Protein AF-A0A0K0D7B1-F1 (afdb_monomer)

Structure (mmCIF, N/CA/C/O backbone):
data_AF-A0A0K0D7B1-F1
#
_entry.id   AF-A0A0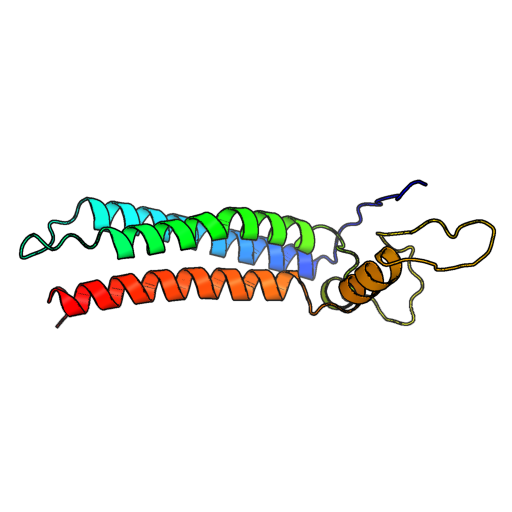K0D7B1-F1
#
loop_
_atom_site.group_PDB
_atom_site.id
_atom_site.type_symbol
_atom_site.label_atom_id
_atom_site.label_alt_id
_atom_site.label_comp_id
_atom_site.label_asym_id
_atom_site.label_entity_id
_atom_site.label_seq_id
_atom_site.pdbx_PDB_ins_code
_atom_site.Cartn_x
_atom_site.Cartn_y
_atom_site.Cartn_z
_atom_site.occupancy
_atom_site.B_iso_or_equiv
_atom_site.auth_seq_id
_atom_site.auth_comp_id
_atom_site.auth_asym_id
_atom_site.auth_atom_id
_atom_site.pdbx_PDB_model_num
ATOM 1 N N . MET A 1 1 ? 11.384 -21.601 -25.273 1.00 43.12 1 MET A N 1
ATOM 2 C CA . MET A 1 1 ? 10.754 -20.271 -25.132 1.00 43.12 1 MET A CA 1
ATOM 3 C C . MET A 1 1 ? 11.276 -19.680 -23.836 1.00 43.12 1 MET A C 1
ATOM 5 O O . MET A 1 1 ? 10.847 -20.123 -22.784 1.00 43.12 1 MET A O 1
ATOM 9 N N . GLY A 1 2 ? 12.289 -18.817 -23.895 1.00 43.50 2 GLY A N 1
ATOM 10 C CA . GLY A 1 2 ? 12.873 -18.213 -22.697 1.00 43.50 2 GLY A CA 1
ATOM 11 C C . GLY A 1 2 ? 12.425 -16.763 -22.591 1.00 43.50 2 GLY A C 1
ATOM 12 O O . GLY A 1 2 ? 12.636 -16.003 -23.532 1.00 43.50 2 GLY A O 1
ATOM 13 N N . CYS A 1 3 ? 11.798 -16.385 -21.479 1.00 51.00 3 CYS A N 1
ATOM 14 C CA . CYS A 1 3 ? 11.689 -14.983 -21.094 1.00 51.00 3 CYS A CA 1
ATOM 15 C C . CYS A 1 3 ? 12.997 -14.618 -20.386 1.00 51.00 3 CYS A C 1
ATOM 17 O O . CYS A 1 3 ? 13.295 -15.182 -19.336 1.00 51.00 3 CYS A O 1
ATOM 19 N N . ALA A 1 4 ? 13.789 -13.715 -20.960 1.00 53.91 4 ALA A N 1
ATOM 20 C CA . ALA A 1 4 ? 14.953 -13.167 -20.274 1.00 53.91 4 ALA A CA 1
ATOM 21 C C . ALA A 1 4 ? 14.488 -11.962 -19.449 1.00 53.91 4 ALA A C 1
ATOM 23 O O . ALA A 1 4 ? 14.134 -10.928 -20.011 1.00 53.91 4 ALA A O 1
ATOM 24 N N . PHE A 1 5 ? 14.439 -12.109 -18.123 1.00 57.19 5 PHE A N 1
ATOM 25 C CA . PHE A 1 5 ? 14.195 -10.988 -17.218 1.00 57.19 5 PHE A CA 1
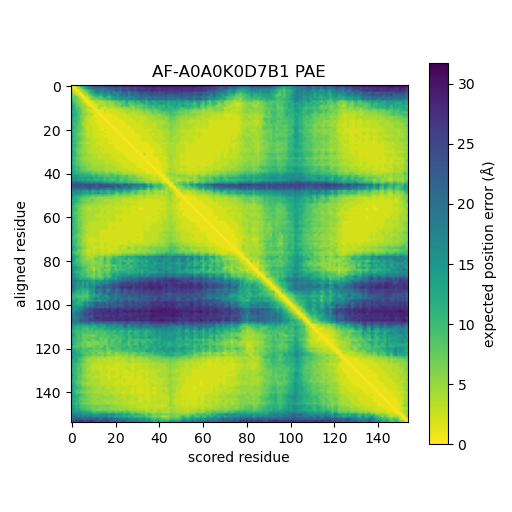ATOM 26 C C . PHE A 1 5 ? 15.537 -10.350 -16.871 1.00 57.19 5 PHE A C 1
ATOM 28 O O . PHE A 1 5 ? 16.332 -10.925 -16.126 1.00 57.19 5 PHE A O 1
ATOM 35 N N . ARG A 1 6 ? 15.815 -9.173 -17.435 1.00 63.38 6 ARG A N 1
ATOM 36 C CA . ARG A 1 6 ? 17.030 -8.422 -17.111 1.00 63.38 6 ARG A CA 1
ATOM 37 C C . ARG A 1 6 ? 16.681 -7.335 -16.107 1.00 63.38 6 ARG A C 1
ATOM 39 O O . ARG A 1 6 ? 16.245 -6.257 -16.496 1.00 63.38 6 ARG A O 1
ATOM 46 N N . ALA A 1 7 ? 16.874 -7.627 -14.822 1.00 64.56 7 ALA A N 1
ATOM 47 C CA . ALA A 1 7 ? 16.660 -6.648 -13.764 1.00 64.56 7 ALA A CA 1
ATOM 48 C C . ALA A 1 7 ? 17.568 -5.429 -14.000 1.00 64.56 7 ALA A C 1
ATOM 50 O O . ALA A 1 7 ? 18.795 -5.543 -13.999 1.00 64.56 7 ALA A O 1
ATOM 51 N N . ARG A 1 8 ? 16.959 -4.265 -14.238 1.00 77.00 8 ARG A N 1
ATOM 52 C CA . ARG A 1 8 ? 17.641 -2.968 -14.290 1.00 77.00 8 ARG A CA 1
ATOM 53 C C . ARG A 1 8 ? 17.109 -2.091 -13.167 1.00 77.00 8 ARG A C 1
ATOM 55 O O . ARG A 1 8 ? 15.922 -2.152 -12.856 1.00 77.00 8 ARG A O 1
ATOM 62 N N . LEU A 1 9 ? 17.984 -1.292 -12.566 1.00 79.81 9 LEU A N 1
ATOM 63 C CA . LEU A 1 9 ? 17.582 -0.312 -11.562 1.00 79.81 9 LEU A CA 1
ATOM 64 C C . LEU A 1 9 ? 16.840 0.852 -12.226 1.00 79.81 9 LEU A C 1
ATOM 66 O O . LEU A 1 9 ? 17.134 1.217 -13.368 1.00 79.81 9 LEU A O 1
ATOM 70 N N . ASN A 1 10 ? 15.870 1.410 -11.506 1.00 82.62 10 ASN A N 1
ATOM 71 C CA . ASN A 1 10 ? 15.140 2.597 -11.935 1.00 82.62 10 ASN A CA 1
ATOM 72 C C . ASN A 1 10 ? 16.002 3.869 -11.776 1.00 82.62 10 ASN A C 1
ATOM 74 O O . ASN A 1 10 ? 17.111 3.836 -11.239 1.00 82.62 10 ASN A O 1
ATOM 78 N N . GLN A 1 11 ? 15.507 5.014 -12.246 1.00 84.50 11 GLN A N 1
ATOM 79 C CA . GLN A 1 11 ? 16.194 6.292 -12.071 1.00 84.50 11 GLN A CA 1
ATOM 80 C C . GLN A 1 11 ? 16.306 6.690 -10.594 1.00 84.50 11 GLN A C 1
ATOM 82 O O . GLN A 1 11 ? 15.416 6.415 -9.789 1.00 84.50 11 GLN A O 1
ATOM 87 N N . ILE A 1 12 ? 17.377 7.414 -10.253 1.00 86.94 12 ILE A N 1
ATOM 88 C CA . ILE A 1 12 ? 17.706 7.794 -8.871 1.00 86.94 12 ILE A CA 1
ATOM 89 C C . ILE A 1 12 ? 16.565 8.540 -8.159 1.00 86.94 12 ILE A C 1
ATOM 91 O O . ILE A 1 12 ? 16.292 8.265 -6.994 1.00 86.94 12 ILE A O 1
ATOM 95 N N . CYS A 1 13 ? 15.838 9.417 -8.861 1.00 86.12 13 CYS A N 1
ATOM 96 C CA . CYS A 1 13 ? 14.685 10.133 -8.305 1.00 86.12 13 CYS A CA 1
ATOM 97 C C . CYS A 1 13 ? 13.529 9.188 -7.942 1.00 86.12 13 CYS A C 1
ATOM 99 O O . CYS A 1 13 ? 12.902 9.357 -6.899 1.00 86.12 13 CYS A O 1
ATOM 101 N N . SER A 1 14 ? 13.269 8.179 -8.778 1.00 84.94 14 SER A N 1
ATOM 102 C CA . SER A 1 14 ? 12.236 7.169 -8.525 1.00 84.94 14 SER A CA 1
ATOM 103 C C . SER A 1 14 ? 12.613 6.265 -7.349 1.00 84.94 14 SER A C 1
ATOM 105 O O . SER 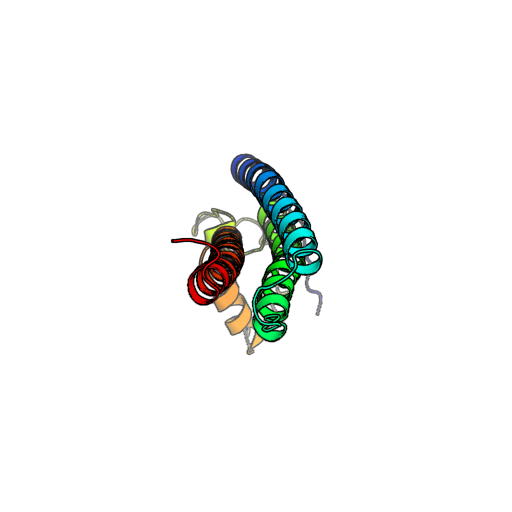A 1 14 ? 11.781 5.980 -6.487 1.00 84.94 14 SER A O 1
ATOM 107 N N . ILE A 1 15 ? 13.893 5.889 -7.246 1.00 88.69 15 ILE A N 1
ATOM 108 C CA . ILE A 1 15 ? 14.415 5.128 -6.104 1.00 88.69 15 ILE A CA 1
ATOM 109 C C . ILE A 1 15 ? 14.229 5.925 -4.809 1.00 88.69 15 ILE A C 1
ATOM 111 O O . ILE A 1 15 ? 13.666 5.403 -3.849 1.00 88.69 15 ILE A O 1
ATOM 115 N N . TRP A 1 16 ? 14.628 7.200 -4.785 1.00 92.25 16 TRP A N 1
ATOM 116 C CA . TRP A 1 16 ? 14.450 8.057 -3.610 1.00 92.25 16 TRP A CA 1
ATOM 117 C C . TRP A 1 16 ? 12.986 8.246 -3.228 1.00 92.25 16 TRP A C 1
ATOM 119 O O . TRP A 1 16 ? 12.650 8.133 -2.051 1.00 92.25 16 TRP A O 1
ATOM 129 N N . TYR A 1 17 ? 12.108 8.475 -4.205 1.00 90.00 17 TYR A N 1
ATOM 130 C CA . TYR A 1 17 ? 10.666 8.518 -3.971 1.00 90.00 17 TYR A CA 1
ATOM 131 C C . TYR A 1 17 ? 10.174 7.225 -3.313 1.00 90.00 17 TYR A C 1
ATOM 133 O O . TYR A 1 17 ? 9.491 7.266 -2.293 1.00 90.00 17 TYR A O 1
ATOM 141 N N . THR A 1 18 ? 10.583 6.077 -3.849 1.00 91.56 18 THR A N 1
ATOM 142 C CA . THR A 1 18 ? 10.183 4.764 -3.339 1.00 91.56 18 THR A CA 1
ATOM 143 C C . THR A 1 18 ? 10.663 4.553 -1.904 1.00 91.56 18 THR A C 1
ATOM 145 O O . THR A 1 18 ? 9.879 4.132 -1.059 1.00 91.56 18 THR A O 1
ATOM 148 N N . VAL A 1 19 ? 11.919 4.895 -1.600 1.00 93.50 19 VAL A N 1
ATOM 149 C CA . VAL A 1 19 ? 12.484 4.805 -0.244 1.00 93.50 19 VAL A CA 1
ATOM 150 C C . VAL A 1 19 ? 11.718 5.692 0.732 1.00 93.50 19 VAL A C 1
ATOM 152 O O . VAL A 1 19 ? 11.268 5.210 1.768 1.00 93.50 19 VAL A O 1
ATOM 155 N N . LEU A 1 20 ? 11.536 6.973 0.402 1.00 94.50 20 LEU A N 1
ATOM 156 C CA . LEU A 1 20 ? 10.862 7.926 1.285 1.00 94.50 20 LEU A CA 1
ATOM 157 C C . LEU A 1 20 ? 9.417 7.508 1.561 1.00 94.50 20 LEU A C 1
ATOM 159 O O . LEU A 1 20 ? 8.995 7.479 2.718 1.00 94.50 20 LEU A O 1
ATOM 163 N N . ILE A 1 21 ? 8.678 7.134 0.515 1.00 93.62 21 ILE A N 1
ATOM 164 C CA . ILE A 1 21 ? 7.295 6.685 0.659 1.00 93.62 21 ILE A CA 1
ATOM 165 C C . ILE A 1 21 ? 7.223 5.376 1.443 1.00 93.62 21 ILE A C 1
ATOM 167 O O . ILE A 1 21 ? 6.392 5.284 2.333 1.00 93.62 21 ILE A O 1
ATOM 171 N N . LEU A 1 22 ? 8.104 4.395 1.219 1.00 94.62 22 LEU A N 1
ATOM 172 C CA . LEU A 1 22 ? 8.122 3.161 2.018 1.00 94.62 22 LEU A CA 1
ATOM 173 C C . LEU A 1 22 ? 8.425 3.408 3.495 1.00 94.62 22 LEU A C 1
ATOM 175 O O . LEU A 1 22 ? 7.814 2.776 4.359 1.00 94.62 22 LEU A O 1
ATOM 179 N N . CYS A 1 23 ? 9.336 4.329 3.807 1.00 95.50 23 CYS A N 1
ATOM 180 C CA . CYS A 1 23 ? 9.618 4.710 5.189 1.00 95.50 23 CYS A CA 1
ATOM 181 C C . CYS A 1 23 ? 8.372 5.311 5.854 1.00 95.50 23 CYS A C 1
ATOM 183 O O . CYS A 1 23 ? 7.983 4.889 6.940 1.00 95.50 23 CYS A O 1
ATOM 185 N N . ILE A 1 24 ? 7.692 6.239 5.177 1.00 94.94 24 ILE A N 1
ATOM 186 C CA . ILE A 1 24 ? 6.454 6.842 5.689 1.00 94.94 24 ILE A CA 1
ATOM 187 C C . ILE A 1 24 ? 5.344 5.787 5.802 1.00 94.94 24 ILE A C 1
ATOM 189 O O . ILE A 1 24 ? 4.670 5.692 6.825 1.00 94.94 24 ILE A O 1
ATOM 193 N N . GLN A 1 25 ? 5.179 4.950 4.781 1.00 93.50 25 GLN A N 1
ATOM 194 C CA . GLN A 1 25 ? 4.135 3.935 4.703 1.00 93.50 25 GLN A CA 1
ATOM 195 C C . GLN A 1 25 ? 4.296 2.859 5.780 1.00 93.50 25 GLN A C 1
ATOM 197 O O . GLN A 1 25 ? 3.313 2.453 6.402 1.00 93.50 25 GLN A O 1
ATOM 202 N N . SER A 1 26 ? 5.532 2.423 6.034 1.00 93.81 26 SER A N 1
ATOM 203 C CA . SER A 1 26 ? 5.846 1.465 7.098 1.00 93.81 26 SER A CA 1
ATOM 204 C C . SER A 1 26 ? 5.605 2.061 8.485 1.00 93.81 26 SER A C 1
ATOM 206 O O . SER A 1 26 ? 5.038 1.389 9.347 1.00 93.81 26 SER A O 1
ATOM 208 N N . TYR A 1 27 ? 5.917 3.344 8.684 1.00 95.38 27 TYR A N 1
ATOM 209 C CA . TYR A 1 27 ? 5.581 4.055 9.914 1.00 95.38 27 TYR A CA 1
ATOM 210 C C . TYR A 1 27 ? 4.061 4.178 10.127 1.00 95.38 27 TYR A C 1
ATOM 212 O O . TYR A 1 27 ? 3.560 3.913 11.220 1.00 95.38 27 TYR A O 1
ATOM 220 N N . LEU A 1 28 ? 3.293 4.504 9.081 1.00 94.69 28 LEU A N 1
ATOM 221 C CA . LEU A 1 28 ? 1.827 4.549 9.150 1.00 94.69 28 LEU A CA 1
ATOM 222 C C . LEU A 1 28 ? 1.205 3.173 9.424 1.00 94.69 28 LEU A C 1
ATOM 224 O O . LEU A 1 28 ? 0.215 3.081 10.153 1.00 94.69 28 LEU A O 1
ATOM 228 N N . LEU A 1 29 ? 1.782 2.104 8.865 1.00 94.75 29 LEU A N 1
ATOM 229 C CA . LEU A 1 29 ? 1.409 0.724 9.181 1.00 94.75 29 LEU A CA 1
ATOM 230 C C . LEU A 1 29 ? 1.647 0.419 10.663 1.00 94.75 29 LEU A C 1
ATOM 232 O O . LEU A 1 29 ? 0.729 -0.052 11.329 1.00 94.75 29 LEU A O 1
ATOM 236 N N . TYR A 1 30 ? 2.834 0.743 11.185 1.00 95.56 30 TYR A N 1
ATOM 237 C CA . TYR A 1 30 ? 3.173 0.570 12.599 1.00 95.56 30 TYR A CA 1
ATOM 238 C C . TYR A 1 30 ? 2.170 1.283 13.517 1.00 95.56 30 TYR A C 1
ATOM 240 O O . TYR A 1 30 ? 1.565 0.651 14.383 1.00 95.56 30 TYR A O 1
ATOM 248 N N . LEU A 1 31 ? 1.906 2.570 13.267 1.00 95.50 31 LEU A N 1
ATOM 249 C CA . LEU A 1 31 ? 0.898 3.330 14.011 1.00 95.50 31 LEU A CA 1
ATOM 250 C C . LEU A 1 31 ? -0.501 2.707 13.906 1.00 95.50 31 LEU A C 1
ATOM 252 O O . LEU A 1 31 ? -1.277 2.747 14.859 1.00 95.50 31 LEU A O 1
ATOM 256 N N . GLY A 1 32 ? -0.838 2.132 12.751 1.00 94.12 32 GLY A N 1
ATOM 257 C CA . GLY A 1 32 ? -2.100 1.436 12.538 1.00 94.12 32 GLY A CA 1
ATOM 258 C C . GLY A 1 32 ? -2.267 0.197 13.413 1.00 94.12 32 GLY A C 1
ATOM 259 O O . GLY A 1 32 ? -3.351 -0.003 13.965 1.00 94.12 32 GLY A O 1
ATOM 260 N N . PHE A 1 33 ? -1.208 -0.601 13.570 1.00 94.56 33 PHE A N 1
ATOM 261 C CA . PHE A 1 33 ? -1.202 -1.775 14.447 1.00 94.56 33 PHE A CA 1
ATOM 262 C C . PHE A 1 33 ? -1.223 -1.396 15.930 1.00 94.56 33 PHE A C 1
ATOM 264 O O . PHE A 1 33 ? -1.973 -2.000 16.693 1.00 94.56 33 PHE A O 1
ATOM 271 N N . GLU A 1 34 ? -0.485 -0.358 16.329 1.00 95.00 34 GLU A N 1
ATOM 272 C CA . GLU A 1 34 ? -0.555 0.185 17.693 1.00 95.00 34 GLU A CA 1
ATOM 273 C C . GLU A 1 34 ? -1.985 0.635 18.038 1.00 95.00 34 GLU A C 1
ATOM 275 O O . GLU A 1 34 ? -2.529 0.275 19.081 1.00 95.00 34 GLU A O 1
ATOM 280 N N . ARG A 1 35 ? -2.659 1.340 17.119 1.00 93.25 35 ARG A N 1
ATOM 281 C CA . ARG A 1 35 ? -4.073 1.720 17.287 1.00 93.25 35 ARG A CA 1
ATOM 282 C C . ARG A 1 35 ? -4.999 0.514 17.364 1.00 93.25 35 ARG A C 1
ATOM 284 O O . ARG A 1 35 ? -5.893 0.503 18.201 1.00 93.25 35 ARG A O 1
ATOM 291 N N . TYR A 1 36 ? -4.784 -0.503 16.532 1.00 93.31 36 TYR A N 1
ATOM 292 C CA . TYR A 1 36 ? -5.564 -1.740 16.593 1.00 93.31 36 TYR A CA 1
ATOM 293 C C . TYR A 1 36 ? -5.467 -2.398 17.970 1.00 93.31 36 TYR A C 1
ATOM 295 O O . TYR A 1 36 ? -6.491 -2.752 18.551 1.00 93.31 36 TYR A O 1
ATOM 303 N N . LYS A 1 37 ? -4.251 -2.499 18.517 1.00 93.12 37 LYS A N 1
ATOM 304 C CA . LYS A 1 37 ? -4.021 -3.031 19.861 1.00 93.12 37 LYS A CA 1
ATOM 305 C C . LYS A 1 37 ? -4.790 -2.224 20.912 1.00 93.12 37 LYS A C 1
ATOM 307 O O . LYS A 1 37 ? -5.531 -2.801 21.708 1.00 93.12 37 LYS A O 1
ATOM 312 N N . LEU A 1 38 ? -4.728 -0.895 20.845 1.00 91.25 38 LEU A N 1
ATOM 313 C CA . LEU A 1 38 ? -5.514 -0.027 21.727 1.00 91.25 38 LEU A CA 1
ATOM 314 C C . LEU A 1 38 ? -7.027 -0.267 21.586 1.00 91.25 38 LEU A C 1
ATOM 316 O O . LEU A 1 38 ? -7.725 -0.365 22.591 1.00 91.25 38 LEU A O 1
ATOM 320 N N . TYR A 1 39 ? -7.547 -0.427 20.365 1.00 89.19 39 TYR A N 1
ATOM 321 C CA . TYR A 1 39 ? -8.969 -0.709 20.125 1.00 89.19 39 TYR A CA 1
ATOM 322 C C . TYR A 1 39 ? -9.413 -2.068 20.675 1.00 89.19 39 TYR A C 1
ATOM 324 O O . TYR A 1 39 ? -10.564 -2.207 21.095 1.00 89.19 39 TYR A O 1
ATOM 332 N N . THR A 1 40 ? -8.513 -3.059 20.688 1.00 88.38 40 THR A N 1
ATOM 333 C CA . THR A 1 40 ? -8.786 -4.373 21.283 1.00 88.38 40 THR A CA 1
ATOM 334 C C . THR A 1 40 ? -8.794 -4.351 22.807 1.00 88.38 40 THR A C 1
ATOM 336 O O . THR A 1 40 ? -9.597 -5.058 23.409 1.00 88.38 40 THR A O 1
ATOM 339 N N . GLU A 1 41 ? -7.928 -3.545 23.423 1.00 88.38 41 GLU A N 1
ATOM 340 C CA . GLU A 1 41 ? -7.790 -3.443 24.881 1.00 88.38 41 GLU A CA 1
ATOM 341 C C . GLU A 1 41 ? -8.835 -2.503 25.506 1.00 88.38 41 GLU A C 1
ATOM 343 O O . GLU A 1 41 ? -9.143 -2.596 26.697 1.00 88.38 41 GLU A O 1
ATOM 348 N N . MET A 1 42 ? -9.410 -1.601 24.707 1.00 85.31 42 MET A N 1
ATOM 349 C CA . MET A 1 42 ? -10.403 -0.638 25.165 1.00 85.31 42 MET A CA 1
ATOM 350 C C . MET A 1 42 ? -11.725 -1.312 25.558 1.00 85.31 42 MET A C 1
ATOM 352 O O . MET A 1 42 ? -12.278 -2.146 24.838 1.00 85.31 42 MET A O 1
ATOM 356 N N . LYS A 1 43 ? -12.292 -0.886 26.692 1.00 83.62 43 LYS A N 1
ATOM 357 C CA . LYS A 1 43 ? -13.634 -1.298 27.120 1.00 83.62 43 LYS A CA 1
ATOM 358 C C . LYS A 1 43 ? -14.690 -0.493 26.362 1.00 83.62 43 LYS A C 1
ATOM 360 O O . LYS A 1 43 ? -14.856 0.699 26.608 1.00 83.62 43 LYS A O 1
ATOM 365 N N . TRP A 1 44 ? -15.407 -1.152 25.457 1.00 82.50 44 TRP A N 1
ATOM 366 C CA . TRP A 1 44 ? -16.504 -0.544 24.703 1.00 82.50 44 TRP A CA 1
ATOM 367 C C . TRP A 1 44 ? -17.746 -0.360 25.600 1.00 82.50 44 TRP A C 1
ATOM 369 O O . TRP A 1 44 ? -18.138 -1.309 26.290 1.00 82.50 44 TRP A O 1
ATOM 379 N N . PRO A 1 45 ? -18.387 0.827 25.620 1.00 72.69 45 PRO A N 1
ATOM 380 C CA . PRO A 1 45 ? -19.609 1.060 26.374 1.00 72.69 45 PRO A CA 1
ATOM 381 C C . PRO A 1 45 ? -20.712 0.137 25.853 1.00 72.69 45 PRO A C 1
ATOM 383 O O . PRO A 1 45 ? -20.746 -0.228 24.676 1.00 72.69 45 PRO A O 1
ATOM 386 N N . THR A 1 46 ? -21.630 -0.263 26.734 1.00 66.75 46 THR A N 1
ATOM 387 C CA . THR A 1 46 ? -22.804 -1.105 26.415 1.00 66.75 46 THR A CA 1
ATOM 388 C C . THR A 1 46 ? -22.521 -2.517 25.871 1.00 66.75 46 THR A C 1
ATOM 390 O O . THR A 1 46 ? -23.443 -3.186 25.420 1.00 66.75 46 THR A O 1
ATOM 393 N N . GLY A 1 47 ? -21.280 -3.017 25.935 1.00 67.88 47 GLY A N 1
ATOM 394 C CA . GLY A 1 47 ? -20.945 -4.382 25.492 1.00 67.88 47 GLY A CA 1
ATOM 395 C C . GLY A 1 47 ? -20.984 -4.587 23.969 1.00 67.88 47 GLY A C 1
ATOM 396 O O . GLY A 1 47 ? -20.824 -5.709 23.494 1.00 67.88 47 GLY A O 1
ATOM 397 N N . GLY A 1 48 ? -21.161 -3.514 23.193 1.00 74.12 48 GLY A N 1
ATOM 398 C CA . GLY A 1 48 ? -21.217 -3.530 21.730 1.00 74.12 48 GLY A CA 1
ATOM 399 C C . GLY A 1 48 ? -19.836 -3.559 21.079 1.00 74.12 48 GLY A C 1
ATOM 400 O O . GLY A 1 48 ? -19.487 -2.640 20.345 1.00 74.12 48 GLY A O 1
ATOM 401 N N . TYR A 1 49 ? -19.026 -4.584 21.352 1.00 83.12 49 TYR A N 1
ATOM 402 C CA . TYR A 1 49 ? -17.691 -4.694 20.758 1.00 83.12 49 TYR A CA 1
ATOM 403 C C . TYR A 1 49 ? -17.788 -4.850 19.223 1.00 83.12 49 TYR A C 1
ATOM 405 O O . TYR A 1 49 ? -18.375 -5.826 18.740 1.00 83.12 49 TYR A O 1
ATOM 413 N N . PRO A 1 50 ? -17.226 -3.928 18.416 1.00 85.12 50 PRO A N 1
ATOM 414 C CA . PRO A 1 50 ? -17.423 -3.911 16.969 1.00 85.12 50 PRO A CA 1
ATOM 415 C C . PRO A 1 50 ? -16.479 -4.892 16.253 1.00 85.12 50 PRO A C 1
ATOM 417 O O . PRO A 1 50 ? -15.642 -4.483 15.449 1.00 85.12 50 PRO A O 1
ATOM 420 N N . HIS A 1 51 ? -16.642 -6.197 16.506 1.00 87.19 51 HIS A N 1
ATOM 421 C CA . HIS A 1 51 ? -15.796 -7.262 15.946 1.00 87.19 51 HIS A CA 1
ATOM 422 C C . HIS A 1 51 ? -15.633 -7.144 14.426 1.00 87.19 51 HIS A C 1
ATOM 424 O O . HIS A 1 51 ? -14.513 -7.138 13.932 1.00 87.19 51 HIS A O 1
ATOM 430 N N . VAL A 1 52 ? -16.738 -6.979 13.691 1.00 90.75 52 VAL A N 1
ATOM 431 C CA . VAL A 1 52 ? -16.729 -6.923 12.218 1.00 90.75 52 VAL A CA 1
ATOM 432 C C . VAL A 1 52 ? -15.892 -5.753 11.696 1.00 90.75 52 VAL A C 1
ATOM 434 O O . VAL A 1 52 ? -15.061 -5.933 10.810 1.00 90.75 52 VAL A O 1
ATOM 437 N N . TRP A 1 53 ? -16.075 -4.557 12.258 1.00 92.12 53 TRP A N 1
ATOM 438 C CA . TRP A 1 53 ? -15.360 -3.356 11.814 1.00 92.12 53 TRP A CA 1
ATOM 439 C C . TRP A 1 53 ? -13.879 -3.412 12.161 1.00 92.12 53 TRP A C 1
ATOM 441 O O . TRP A 1 53 ? -13.041 -2.996 11.364 1.00 92.12 53 TRP A O 1
ATOM 451 N N . LEU A 1 54 ? -13.559 -3.991 13.315 1.00 91.81 54 LEU A N 1
ATOM 452 C CA . LEU A 1 54 ? -12.189 -4.209 13.736 1.00 91.81 54 LEU A CA 1
ATOM 453 C C . LEU A 1 54 ? -11.485 -5.256 12.849 1.00 91.81 54 LEU A C 1
ATOM 455 O O . LEU A 1 54 ? -10.325 -5.068 12.482 1.00 91.81 54 LEU A O 1
ATOM 459 N N . THR A 1 55 ? -12.198 -6.309 12.426 1.00 93.88 55 THR A N 1
ATOM 460 C CA . THR A 1 55 ? -11.707 -7.267 11.423 1.00 93.88 55 THR A CA 1
ATOM 461 C C . THR A 1 55 ? -11.460 -6.584 10.077 1.00 93.88 55 THR A C 1
ATOM 463 O O . THR A 1 55 ? -10.388 -6.745 9.504 1.00 93.88 55 THR A O 1
ATOM 466 N N . ILE A 1 56 ? -12.395 -5.763 9.587 1.00 94.81 56 ILE A N 1
ATOM 467 C CA . ILE A 1 56 ? -12.210 -5.008 8.335 1.00 94.81 56 ILE A CA 1
ATOM 468 C C . ILE A 1 56 ? -10.986 -4.088 8.432 1.00 94.81 56 ILE A C 1
ATOM 470 O O . ILE A 1 56 ? -10.171 -4.054 7.509 1.00 94.81 56 ILE A O 1
ATOM 474 N N . TYR A 1 57 ? -10.819 -3.387 9.558 1.00 94.81 57 TYR A N 1
ATOM 475 C CA . TYR A 1 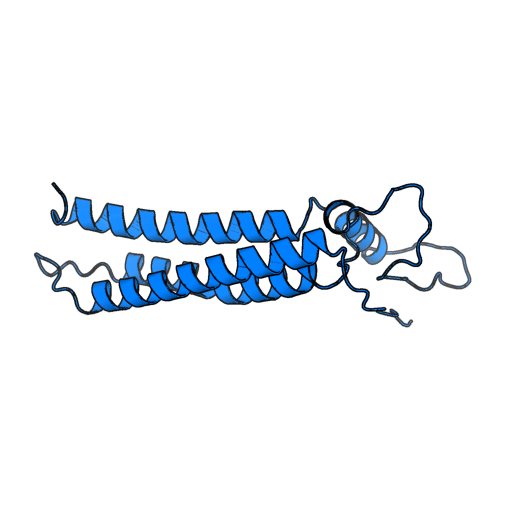57 ? -9.665 -2.527 9.813 1.00 94.81 57 TYR A CA 1
ATOM 476 C C . TYR A 1 57 ? -8.346 -3.297 9.674 1.00 94.81 57 TYR A C 1
ATOM 478 O O . TYR A 1 57 ? -7.475 -2.894 8.900 1.00 94.81 57 TYR A O 1
ATOM 486 N N . ILE A 1 58 ? -8.199 -4.424 10.382 1.00 94.81 58 ILE A N 1
ATOM 487 C CA . ILE A 1 58 ? -6.948 -5.191 10.354 1.00 94.81 58 ILE A CA 1
ATOM 488 C C . ILE A 1 58 ? -6.713 -5.846 8.994 1.00 94.81 58 ILE A C 1
ATOM 490 O O . ILE A 1 58 ? -5.574 -5.891 8.542 1.00 94.81 58 ILE A O 1
ATOM 494 N N . THR A 1 59 ? -7.765 -6.288 8.297 1.00 95.50 59 THR A N 1
ATOM 495 C CA . THR A 1 59 ? -7.642 -6.836 6.941 1.00 95.50 59 THR A CA 1
ATOM 496 C C . THR A 1 59 ? -7.133 -5.783 5.957 1.00 95.50 59 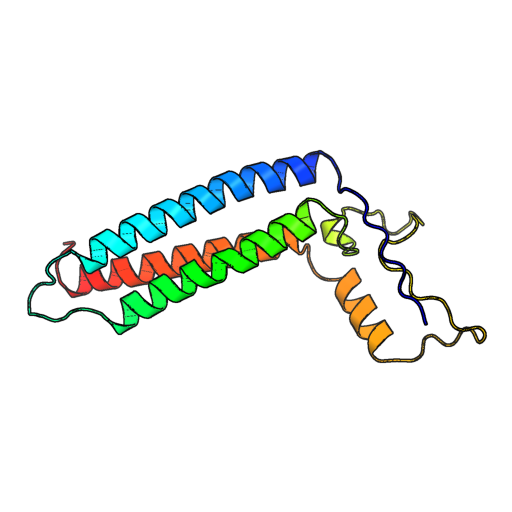THR A C 1
ATOM 498 O O . THR A 1 59 ? -6.211 -6.068 5.196 1.00 95.50 59 THR A O 1
ATOM 501 N N . LEU A 1 60 ? -7.664 -4.556 5.994 1.00 94.88 60 LEU A N 1
ATOM 502 C CA . LEU A 1 60 ? -7.196 -3.465 5.130 1.00 94.88 60 LEU A CA 1
ATOM 503 C C . LEU A 1 60 ? -5.723 -3.117 5.395 1.00 94.88 60 LEU A C 1
ATOM 505 O O . LEU A 1 60 ? -4.949 -2.957 4.450 1.00 94.88 60 LEU A O 1
ATOM 509 N N . TYR A 1 61 ? -5.310 -3.066 6.664 1.00 94.62 61 TYR A N 1
ATOM 510 C CA . TYR A 1 61 ? -3.907 -2.853 7.036 1.00 94.62 61 TYR A CA 1
ATOM 511 C C . TYR A 1 61 ? -3.007 -4.037 6.646 1.00 94.62 61 TYR A C 1
ATOM 513 O O . TYR A 1 61 ? -1.895 -3.828 6.164 1.00 94.62 61 TYR A O 1
ATOM 521 N N . ALA A 1 62 ? -3.487 -5.275 6.771 1.00 94.44 62 ALA A N 1
ATOM 522 C CA . ALA A 1 62 ? -2.748 -6.465 6.359 1.00 94.44 62 ALA A CA 1
ATOM 523 C C . ALA A 1 62 ? -2.513 -6.501 4.840 1.00 94.44 62 ALA A C 1
ATOM 525 O O . ALA A 1 62 ? -1.413 -6.834 4.408 1.00 94.44 62 ALA A O 1
ATOM 526 N N . VAL A 1 63 ? -3.495 -6.089 4.025 1.00 95.38 63 VAL A N 1
ATOM 527 C CA . VAL A 1 63 ? -3.360 -5.977 2.556 1.00 95.38 63 VAL A CA 1
ATOM 528 C C . VAL A 1 63 ? -2.310 -4.932 2.148 1.00 95.38 63 VAL A C 1
ATOM 530 O O . VAL A 1 63 ? -1.656 -5.080 1.116 1.00 95.38 63 VAL A O 1
ATOM 533 N N . CYS A 1 64 ? -2.065 -3.911 2.972 1.00 94.19 64 CYS A N 1
ATOM 534 C CA . CYS A 1 64 ? -1.028 -2.913 2.703 1.00 94.19 64 CYS A CA 1
ATOM 535 C C . CYS A 1 64 ? 0.404 -3.486 2.767 1.00 94.19 64 CYS A C 1
ATOM 537 O O . CYS A 1 64 ? 1.312 -2.908 2.168 1.00 94.19 64 CYS A O 1
ATOM 539 N N . ILE A 1 65 ? 0.626 -4.622 3.441 1.00 94.12 65 ILE A N 1
ATOM 540 C CA . ILE A 1 65 ? 1.940 -5.283 3.522 1.00 94.12 65 ILE A CA 1
ATOM 541 C C . ILE A 1 65 ? 2.395 -5.801 2.143 1.00 94.12 65 ILE A C 1
ATOM 543 O O . ILE A 1 65 ? 3.438 -5.347 1.665 1.00 94.12 65 ILE A O 1
ATOM 547 N N . PRO A 1 66 ? 1.651 -6.689 1.447 1.00 95.00 66 PRO A N 1
ATOM 548 C CA . PRO A 1 66 ? 2.043 -7.135 0.113 1.00 95.00 66 PRO A CA 1
ATOM 549 C C . PRO A 1 66 ? 2.047 -5.990 -0.907 1.00 95.00 66 PRO A C 1
ATOM 551 O O . PRO A 1 66 ? 2.919 -5.967 -1.772 1.00 95.00 66 PRO A O 1
ATOM 554 N N . LEU A 1 67 ? 1.149 -5.001 -0.786 1.00 92.81 67 LEU A N 1
ATOM 555 C CA . LEU A 1 67 ? 1.194 -3.801 -1.632 1.00 92.81 67 LEU A CA 1
ATOM 556 C C . LEU A 1 67 ? 2.506 -3.023 -1.458 1.00 92.81 67 LEU A C 1
ATOM 558 O O . LEU A 1 67 ? 3.085 -2.589 -2.450 1.00 92.81 67 LEU A O 1
ATOM 562 N N . SER A 1 68 ? 3.030 -2.917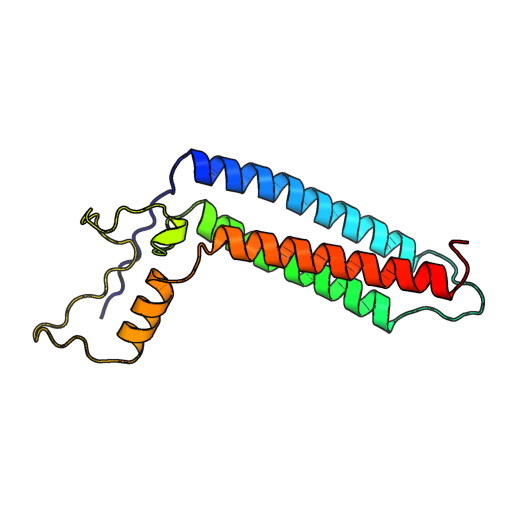 -0.233 1.00 92.50 68 SER A N 1
ATOM 563 C CA . SER A 1 68 ? 4.325 -2.270 0.025 1.00 92.50 68 SER A CA 1
ATOM 564 C C . SER A 1 68 ? 5.488 -3.034 -0.619 1.00 92.50 68 SER A C 1
ATOM 566 O O . SER A 1 68 ? 6.390 -2.420 -1.186 1.00 92.50 68 SER A O 1
ATOM 568 N N . LEU A 1 69 ? 5.454 -4.372 -0.610 1.00 92.88 69 LEU A N 1
ATOM 569 C CA . LEU A 1 69 ? 6.464 -5.198 -1.289 1.00 92.88 69 LEU A CA 1
ATOM 570 C C . LEU A 1 69 ? 6.415 -5.039 -2.816 1.00 92.88 69 LEU A C 1
ATOM 572 O O . LEU A 1 69 ? 7.456 -4.962 -3.475 1.00 92.88 69 LEU A O 1
ATOM 576 N N . LEU A 1 70 ? 5.211 -4.957 -3.385 1.00 90.94 70 LEU A N 1
ATOM 577 C CA . LEU A 1 70 ? 5.024 -4.682 -4.810 1.00 90.94 70 LEU A CA 1
ATOM 578 C C . LEU A 1 70 ? 5.500 -3.272 -5.170 1.00 90.94 70 LEU A C 1
ATOM 580 O O . LEU A 1 70 ? 6.200 -3.103 -6.166 1.00 90.94 70 LEU A O 1
ATOM 584 N N . PHE A 1 71 ? 5.189 -2.276 -4.340 1.00 91.19 71 PHE A N 1
ATOM 585 C CA . PHE A 1 71 ? 5.663 -0.905 -4.514 1.00 91.19 71 PHE A CA 1
ATOM 586 C C . PHE A 1 71 ? 7.193 -0.824 -4.485 1.00 91.19 71 PHE A C 1
ATOM 588 O O . PHE A 1 71 ? 7.783 -0.216 -5.374 1.00 91.19 71 PHE A O 1
ATOM 595 N N . PHE A 1 72 ? 7.845 -1.502 -3.533 1.00 90.69 72 PHE A N 1
ATOM 596 C CA . PHE A 1 72 ? 9.304 -1.627 -3.505 1.00 90.69 72 PHE A CA 1
ATOM 597 C C . PHE A 1 72 ? 9.834 -2.233 -4.807 1.00 90.69 72 PHE A C 1
ATOM 599 O O . PHE A 1 72 ? 10.728 -1.670 -5.433 1.00 90.69 72 PHE A O 1
ATOM 606 N N . SER A 1 73 ? 9.240 -3.345 -5.244 1.00 88.81 73 SER A N 1
ATOM 607 C CA . SER A 1 73 ? 9.686 -4.070 -6.436 1.00 88.81 73 SER A CA 1
ATOM 608 C C . SER A 1 73 ? 9.596 -3.212 -7.701 1.00 88.81 73 SER A C 1
ATOM 610 O O . SER A 1 73 ? 10.565 -3.137 -8.452 1.00 88.81 73 SER A O 1
ATOM 612 N N . PHE A 1 74 ? 8.471 -2.525 -7.922 1.00 85.75 74 PHE A N 1
ATOM 613 C CA . PHE A 1 74 ? 8.271 -1.672 -9.101 1.00 85.75 74 PHE A CA 1
ATOM 614 C C . PHE A 1 74 ? 8.947 -0.299 -9.004 1.00 85.75 74 PHE A C 1
ATOM 616 O O . PHE A 1 74 ? 9.163 0.350 -10.023 1.00 85.75 74 PHE A O 1
ATOM 623 N N . GLY A 1 75 ? 9.257 0.170 -7.796 1.00 84.94 75 GLY A N 1
ATOM 624 C CA . GLY A 1 75 ? 9.957 1.432 -7.584 1.00 84.94 75 GLY A CA 1
ATOM 625 C C . GLY A 1 75 ? 11.475 1.309 -7.737 1.00 84.94 75 GLY A C 1
ATOM 626 O O . GLY A 1 75 ? 12.105 2.166 -8.358 1.00 84.94 75 GLY A O 1
ATOM 627 N N . PHE A 1 76 ? 12.064 0.218 -7.230 1.00 85.00 76 PHE A N 1
ATOM 628 C CA . PHE A 1 76 ? 13.506 -0.045 -7.316 1.00 85.00 76 PHE A CA 1
ATOM 629 C C . PHE A 1 76 ? 13.938 -0.623 -8.662 1.00 85.00 76 PHE A C 1
ATOM 631 O O . PHE A 1 76 ? 14.968 -0.214 -9.206 1.00 85.00 76 PHE A O 1
ATOM 638 N N . PHE A 1 77 ? 13.173 -1.574 -9.199 1.00 83.62 77 PHE A N 1
ATOM 639 C CA . PHE A 1 77 ? 13.479 -2.219 -10.470 1.00 83.62 77 PHE A CA 1
ATOM 640 C C . PHE A 1 77 ? 12.603 -1.646 -11.579 1.00 83.62 77 PHE A C 1
ATOM 642 O O . PHE A 1 77 ? 11.416 -1.402 -11.373 1.00 83.62 77 PHE A O 1
ATOM 649 N N . LYS A 1 78 ? 13.176 -1.478 -12.776 1.00 79.69 78 LYS A N 1
ATOM 650 C CA . LYS A 1 78 ? 12.401 -1.174 -13.981 1.00 79.69 78 LYS A CA 1
ATOM 651 C C . LYS A 1 78 ? 11.352 -2.273 -14.179 1.00 79.69 78 LYS A C 1
ATOM 653 O O . LYS A 1 78 ? 11.683 -3.453 -14.311 1.00 79.69 78 LYS A O 1
ATOM 658 N N . SER A 1 79 ? 10.089 -1.873 -14.168 1.00 70.50 79 SER A N 1
ATOM 659 C CA . SER A 1 79 ? 8.922 -2.759 -14.198 1.00 70.50 79 SER A CA 1
ATOM 660 C C . SER A 1 79 ? 8.524 -3.184 -15.618 1.00 70.50 79 SER A C 1
ATOM 662 O O . SER A 1 79 ? 7.740 -4.121 -15.806 1.00 70.50 79 SER A O 1
ATOM 664 N N . GLY A 1 80 ? 9.049 -2.492 -16.632 1.00 69.62 80 GLY A N 1
ATOM 665 C CA . GLY A 1 80 ? 8.630 -2.614 -18.024 1.00 69.62 80 GLY A CA 1
ATOM 666 C C . GLY A 1 80 ? 7.325 -1.871 -18.333 1.00 69.62 80 GLY A C 1
ATOM 667 O O . GLY A 1 80 ? 6.786 -2.044 -19.429 1.00 69.62 80 GLY A O 1
ATOM 668 N N . ASN A 1 81 ? 6.812 -1.075 -17.388 1.00 78.88 81 ASN A N 1
ATOM 669 C CA . ASN A 1 81 ? 5.723 -0.132 -17.609 1.00 78.88 81 ASN A CA 1
ATOM 670 C C . ASN A 1 81 ? 6.306 1.215 -18.058 1.00 78.88 81 ASN A C 1
ATOM 672 O O . ASN A 1 81 ? 6.981 1.887 -17.281 1.00 78.88 81 ASN A O 1
ATOM 676 N N . ILE A 1 82 ? 5.993 1.635 -19.286 1.00 73.12 82 ILE A N 1
ATOM 677 C CA . ILE A 1 82 ? 6.573 2.834 -19.912 1.00 73.12 82 ILE A CA 1
ATOM 678 C C . ILE A 1 82 ? 6.277 4.087 -19.074 1.00 73.12 82 ILE A C 1
ATOM 680 O O . ILE A 1 82 ? 7.154 4.930 -18.885 1.00 73.12 82 ILE A O 1
ATOM 684 N N . ALA A 1 83 ? 5.062 4.186 -18.523 1.00 73.19 83 ALA A N 1
ATOM 685 C CA . ALA A 1 83 ? 4.647 5.323 -17.705 1.00 73.19 83 ALA A CA 1
ATOM 686 C C . ALA A 1 83 ? 5.314 5.337 -16.318 1.00 73.19 83 ALA A C 1
ATOM 688 O O . ALA A 1 83 ? 5.586 6.406 -15.778 1.00 73.19 83 ALA A O 1
ATOM 689 N N . GLY A 1 84 ? 5.572 4.163 -15.732 1.00 69.50 84 GLY A N 1
ATOM 690 C CA . GLY A 1 84 ? 6.233 4.039 -14.426 1.00 69.50 84 GLY A CA 1
ATOM 691 C C . GLY A 1 84 ? 7.752 4.221 -14.494 1.00 69.50 84 GLY A C 1
ATOM 692 O O . GLY A 1 84 ? 8.348 4.791 -13.582 1.00 69.50 84 GLY A O 1
ATOM 693 N N . ASP A 1 85 ? 8.366 3.787 -15.594 1.00 74.62 85 ASP A N 1
ATOM 694 C CA . ASP A 1 85 ? 9.819 3.789 -15.785 1.00 74.62 85 ASP A CA 1
ATOM 695 C C . ASP A 1 85 ? 10.330 5.077 -16.483 1.00 74.62 85 ASP A C 1
ATOM 697 O O . ASP A 1 85 ? 11.533 5.230 -16.691 1.00 74.62 85 ASP A O 1
ATOM 701 N N . ASN A 1 86 ? 9.436 6.026 -16.815 1.00 70.69 86 ASN A N 1
ATOM 702 C CA . ASN A 1 86 ? 9.725 7.285 -17.532 1.00 70.69 86 ASN A CA 1
ATOM 703 C C . ASN A 1 86 ? 10.520 7.089 -18.840 1.00 70.69 86 ASN A C 1
ATOM 705 O O . ASN A 1 86 ? 11.348 7.921 -19.220 1.00 70.69 86 ASN A O 1
ATOM 709 N N . GLU A 1 87 ? 10.274 5.983 -19.543 1.00 69.69 87 GLU A N 1
ATOM 710 C CA . GLU A 1 87 ? 10.965 5.679 -20.796 1.00 69.69 87 GLU A CA 1
ATOM 711 C C . GLU A 1 87 ? 10.378 6.501 -21.953 1.00 69.69 87 GLU A C 1
ATOM 713 O O . GLU A 1 87 ? 9.161 6.585 -22.144 1.00 69.69 87 GLU A O 1
ATOM 718 N N . LYS A 1 88 ? 11.247 7.120 -22.761 1.00 67.94 88 LYS A N 1
ATOM 719 C CA . LYS A 1 88 ? 10.821 7.840 -23.967 1.00 67.94 88 LYS A CA 1
ATOM 720 C C . LYS A 1 88 ? 10.334 6.832 -25.007 1.00 67.94 88 LYS A C 1
ATOM 722 O O . LYS A 1 88 ? 11.071 5.933 -25.385 1.00 67.94 88 LYS A O 1
ATOM 727 N N . LEU A 1 89 ? 9.134 7.045 -25.553 1.00 60.47 89 LEU A N 1
ATOM 728 C CA . LEU A 1 89 ? 8.509 6.171 -26.565 1.00 60.47 89 LEU A CA 1
ATOM 729 C C . LEU A 1 89 ? 9.385 5.912 -27.808 1.00 60.47 89 LEU A C 1
ATOM 731 O O . LEU A 1 89 ? 9.220 4.890 -28.473 1.00 60.47 89 LEU A O 1
ATOM 735 N N . ALA A 1 90 ? 10.285 6.846 -28.129 1.00 56.22 90 ALA A N 1
ATOM 736 C CA . ALA A 1 90 ? 11.185 6.777 -29.277 1.00 56.22 90 ALA A CA 1
ATOM 737 C C . ALA A 1 90 ? 12.542 6.120 -28.968 1.00 56.22 90 ALA A C 1
ATOM 739 O O . ALA A 1 90 ? 13.276 5.802 -29.902 1.00 56.22 90 ALA A O 1
ATOM 740 N N . ASP A 1 91 ? 12.884 5.928 -27.691 1.00 57.53 91 ASP A N 1
ATOM 741 C CA . ASP A 1 91 ? 14.175 5.375 -27.303 1.00 57.53 91 ASP A CA 1
ATOM 742 C C . ASP A 1 91 ? 14.084 3.849 -27.259 1.00 57.53 91 ASP A C 1
ATOM 744 O O . ASP A 1 91 ? 13.262 3.261 -26.553 1.00 57.53 91 ASP A O 1
ATOM 748 N N . ARG A 1 92 ? 14.883 3.185 -28.093 1.00 52.12 92 ARG A N 1
ATOM 749 C CA . ARG A 1 92 ? 14.847 1.729 -28.265 1.00 52.12 92 ARG A CA 1
ATOM 750 C C . ARG A 1 92 ? 15.807 1.069 -27.279 1.00 52.12 92 ARG A C 1
ATOM 752 O O . ARG A 1 92 ? 16.652 0.283 -27.695 1.00 52.12 92 ARG A O 1
ATOM 759 N N . GLU A 1 93 ? 15.700 1.411 -25.995 1.00 53.16 93 GLU A N 1
ATOM 760 C CA . GLU A 1 93 ? 16.452 0.716 -24.949 1.00 53.16 93 GLU A CA 1
ATOM 761 C C . GLU A 1 93 ? 16.030 -0.765 -24.893 1.00 53.16 93 GLU A C 1
ATOM 763 O O . GLU A 1 93 ? 14.857 -1.105 -25.099 1.00 53.16 93 GLU A O 1
ATOM 768 N N . ASP A 1 94 ? 16.994 -1.658 -24.629 1.00 54.03 94 ASP A N 1
ATOM 769 C CA . ASP A 1 94 ? 16.748 -3.089 -24.411 1.00 54.03 94 ASP A CA 1
ATOM 770 C C . ASP A 1 94 ? 15.709 -3.256 -23.295 1.00 54.03 94 ASP A C 1
ATOM 772 O O . ASP A 1 94 ? 15.978 -2.977 -22.118 1.00 54.03 94 ASP A O 1
ATOM 776 N N . ARG A 1 95 ? 14.504 -3.695 -23.662 1.00 57.47 95 ARG A N 1
ATOM 777 C CA . ARG A 1 95 ? 13.372 -3.752 -22.733 1.00 57.47 95 ARG A CA 1
ATOM 778 C C . ARG A 1 95 ? 13.621 -4.827 -21.678 1.00 57.47 95 ARG A C 1
ATOM 780 O O . ARG A 1 95 ? 14.082 -5.917 -21.991 1.00 57.47 95 ARG A O 1
ATOM 787 N N . VAL A 1 96 ? 13.220 -4.570 -20.433 1.00 57.56 96 VAL A N 1
ATOM 788 C CA . VAL A 1 96 ? 13.342 -5.539 -19.319 1.00 57.56 96 VAL A CA 1
ATOM 789 C C . VAL A 1 96 ? 12.606 -6.856 -19.600 1.00 57.56 96 VAL A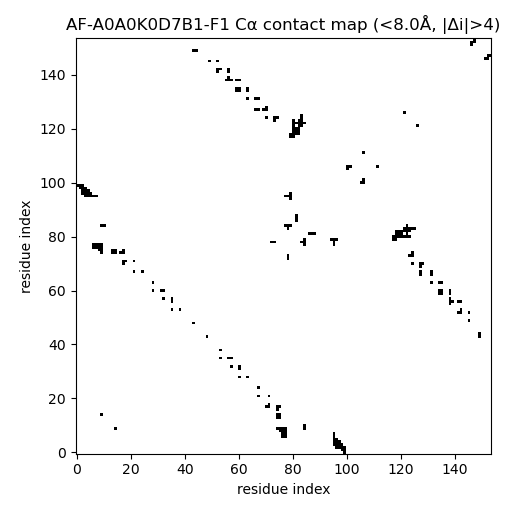 C 1
ATOM 791 O O . VAL A 1 96 ? 13.027 -7.915 -19.136 1.00 57.56 96 VAL A O 1
ATOM 794 N N . ILE A 1 97 ? 11.526 -6.795 -20.390 1.00 55.53 97 ILE A N 1
ATOM 795 C CA . ILE A 1 97 ? 10.752 -7.956 -20.837 1.00 55.53 97 ILE A CA 1
ATOM 796 C C . ILE A 1 97 ? 10.901 -8.100 -22.354 1.00 55.53 97 ILE A C 1
ATOM 798 O O . ILE A 1 97 ? 10.131 -7.527 -23.140 1.00 55.53 97 ILE A O 1
ATOM 802 N N . GLU A 1 98 ? 11.854 -8.922 -22.779 1.00 55.69 98 GLU A N 1
ATOM 803 C CA . GLU A 1 98 ? 11.969 -9.367 -24.165 1.00 55.69 98 GLU A CA 1
ATOM 804 C C . GLU A 1 98 ? 11.246 -10.702 -24.349 1.00 55.69 98 GLU A C 1
ATOM 806 O O . GLU A 1 98 ? 11.586 -11.722 -23.754 1.00 55.69 98 GLU A O 1
ATOM 811 N N . LEU A 1 99 ? 10.206 -10.687 -25.185 1.00 55.81 99 LEU A N 1
ATOM 812 C CA . LEU A 1 99 ? 9.636 -11.923 -25.710 1.00 55.81 99 LEU A CA 1
ATOM 813 C C . LEU A 1 99 ? 10.468 -12.272 -26.937 1.00 55.81 99 LEU A C 1
ATOM 815 O O . LEU A 1 99 ? 10.492 -11.484 -27.884 1.00 55.81 99 LEU A O 1
ATOM 819 N N . SER A 1 100 ? 11.135 -13.427 -26.927 1.00 49.31 100 SER A N 1
ATOM 820 C CA . SER A 1 100 ? 11.841 -13.921 -28.108 1.00 49.31 100 SER A CA 1
ATOM 821 C C . SER A 1 100 ? 10.863 -13.967 -29.282 1.00 49.31 100 SER A C 1
ATOM 823 O O . SER A 1 100 ? 9.868 -14.699 -29.225 1.00 49.31 100 SER A O 1
ATOM 825 N N . ALA A 1 101 ? 11.119 -13.188 -30.335 1.00 48.47 101 ALA A N 1
ATOM 826 C CA . ALA A 1 101 ? 10.350 -13.294 -31.564 1.00 48.47 101 ALA A CA 1
ATOM 827 C C . ALA A 1 101 ? 10.500 -14.728 -32.085 1.00 48.47 101 ALA A C 1
ATOM 829 O O . ALA A 1 101 ? 11.613 -15.210 -32.298 1.00 48.47 101 ALA A O 1
ATOM 830 N N . ASN A 1 102 ? 9.387 -15.443 -32.246 1.00 47.75 102 ASN A N 1
ATOM 831 C CA . ASN A 1 102 ? 9.439 -16.763 -32.858 1.00 47.75 102 ASN A CA 1
ATOM 832 C C . ASN A 1 102 ? 9.947 -16.610 -34.307 1.00 47.75 102 ASN A C 1
ATOM 834 O O . ASN A 1 102 ? 9.631 -15.615 -34.964 1.00 47.75 102 ASN A O 1
ATOM 838 N N . ARG A 1 103 ? 10.692 -17.600 -34.821 1.00 47.91 103 ARG A N 1
ATOM 839 C CA . ARG A 1 103 ? 11.398 -17.605 -36.128 1.00 47.91 103 ARG A CA 1
ATOM 840 C C . ARG A 1 103 ? 10.534 -17.250 -37.360 1.00 47.91 103 ARG A C 1
ATOM 842 O O . ARG A 1 103 ? 11.072 -17.119 -38.450 1.00 47.91 103 ARG A O 1
ATOM 849 N N . ARG A 1 104 ? 9.211 -17.117 -37.203 1.00 48.44 104 ARG A N 1
ATOM 850 C CA . ARG A 1 104 ? 8.217 -16.809 -38.249 1.00 48.44 104 ARG A CA 1
ATOM 851 C C . ARG A 1 104 ? 7.627 -15.392 -38.191 1.00 48.44 104 ARG A C 1
ATOM 853 O O . ARG A 1 104 ? 6.696 -15.112 -38.933 1.00 48.44 104 ARG A O 1
ATOM 860 N N . GLY A 1 105 ? 8.079 -14.511 -37.294 1.00 52.28 105 GLY A N 1
ATOM 861 C CA . GLY A 1 105 ? 7.584 -13.123 -37.221 1.00 52.28 105 GLY A CA 1
ATOM 862 C C . GLY A 1 105 ? 6.115 -12.955 -36.786 1.00 52.28 105 GLY A C 1
ATOM 863 O O . GLY A 1 105 ? 5.650 -11.830 -36.623 1.00 52.28 105 GLY A O 1
ATOM 864 N N . GLN A 1 106 ? 5.379 -14.045 -36.542 1.00 47.56 106 GLN A N 1
ATOM 865 C CA . GLN A 1 106 ? 4.009 -13.998 -36.034 1.00 47.56 106 GLN A CA 1
ATOM 866 C C . GLN A 1 106 ? 3.987 -13.663 -34.536 1.00 47.56 106 GLN A C 1
ATOM 868 O O . GLN A 1 106 ? 4.357 -14.478 -33.689 1.00 47.56 106 GLN A O 1
ATOM 873 N N . LYS A 1 107 ? 3.492 -12.464 -34.210 1.00 54.06 107 LYS A N 1
ATOM 874 C CA . LYS A 1 107 ? 3.100 -12.040 -32.858 1.00 54.06 107 LYS A CA 1
ATOM 875 C C . LYS A 1 107 ? 1.733 -12.645 -32.505 1.00 54.06 107 LYS A C 1
ATOM 877 O O . LYS A 1 107 ? 0.735 -11.937 -32.476 1.00 54.06 107 LYS A O 1
ATOM 882 N N . SER A 1 108 ? 1.653 -13.960 -32.326 1.00 50.00 108 SER A N 1
ATOM 883 C CA . SER A 1 108 ? 0.375 -14.631 -32.042 1.00 50.00 108 SER A CA 1
ATOM 884 C C . SER A 1 108 ? 0.218 -14.927 -30.549 1.00 50.00 108 SER A C 1
ATOM 886 O O . SER A 1 108 ? 1.037 -15.646 -29.977 1.00 50.00 108 SER A O 1
ATOM 888 N N . GLY A 1 109 ? -0.837 -14.385 -29.927 1.00 59.12 109 GLY A N 1
ATOM 889 C CA . GLY A 1 109 ? -1.371 -14.879 -28.651 1.00 59.12 109 GLY A CA 1
ATOM 890 C C . GLY A 1 109 ? -1.830 -13.812 -27.649 1.00 59.12 109 GLY A C 1
ATOM 891 O O . GLY A 1 109 ? -1.355 -12.677 -27.659 1.00 59.12 109 GLY A O 1
ATOM 892 N N . CYS A 1 110 ? -2.699 -14.234 -26.718 1.00 64.19 110 CYS A N 1
ATOM 893 C CA . CYS A 1 110 ? -3.151 -13.491 -25.527 1.00 64.19 110 CYS A CA 1
ATOM 894 C C . CYS A 1 110 ? -1.989 -12.817 -24.767 1.00 64.19 110 CYS A C 1
ATOM 896 O O . CYS A 1 110 ? -2.103 -11.680 -24.320 1.00 64.19 110 CYS A O 1
ATOM 898 N N . LEU A 1 111 ? -0.821 -13.467 -24.725 1.00 67.12 111 LEU A N 1
ATOM 899 C CA . LEU A 1 111 ? 0.408 -12.949 -24.111 1.00 67.12 111 LEU A CA 1
ATOM 900 C C . LEU A 1 111 ? 0.892 -11.617 -24.709 1.00 67.12 111 LEU A C 1
ATOM 902 O O . LEU A 1 111 ? 1.437 -10.790 -23.981 1.00 67.12 111 LEU A O 1
ATOM 906 N N . HIS A 1 112 ? 0.693 -11.376 -26.010 1.00 69.50 112 HIS A N 1
ATOM 907 C CA . HIS A 1 112 ? 1.060 -10.100 -26.631 1.00 69.50 112 HIS A CA 1
ATOM 908 C C . HIS A 1 112 ? 0.096 -8.983 -26.216 1.00 69.50 112 HIS A C 1
ATOM 910 O O . HIS A 1 112 ? 0.538 -7.875 -25.924 1.00 69.50 112 HIS A O 1
ATOM 916 N N . THR A 1 113 ? -1.203 -9.280 -26.138 1.00 74.56 113 THR A N 1
ATOM 917 C CA . THR A 1 113 ? -2.225 -8.334 -25.668 1.00 74.56 113 THR A CA 1
ATOM 918 C C . THR A 1 113 ? -2.029 -7.999 -24.192 1.00 74.56 113 THR A C 1
ATOM 920 O O . THR A 1 113 ? -2.029 -6.826 -23.837 1.00 74.56 113 THR A O 1
ATOM 923 N N . VAL A 1 114 ? -1.764 -9.001 -23.346 1.00 74.94 114 VAL A N 1
ATOM 924 C CA . VAL A 1 114 ? -1.453 -8.806 -21.919 1.00 74.94 114 VAL A CA 1
ATOM 925 C C . VAL A 1 114 ? -0.176 -7.984 -21.749 1.00 74.94 114 VAL A C 1
ATOM 927 O O . VAL A 1 114 ? -0.169 -7.032 -20.977 1.00 74.94 114 VAL A O 1
ATOM 930 N N . LYS A 1 115 ? 0.884 -8.272 -22.518 1.00 73.94 115 LYS A N 1
ATOM 931 C CA . LYS A 1 115 ? 2.109 -7.460 -22.502 1.00 73.94 115 LYS A CA 1
ATOM 932 C C . LYS A 1 115 ? 1.857 -6.024 -22.960 1.00 73.94 115 LYS A C 1
ATOM 934 O O . LYS A 1 115 ? 2.371 -5.100 -22.344 1.00 73.94 115 LYS A O 1
ATOM 939 N N . SER A 1 116 ? 1.094 -5.827 -24.031 1.00 75.62 116 SER A N 1
ATOM 940 C CA . SER A 1 116 ? 0.783 -4.489 -24.543 1.00 75.62 116 SER A CA 1
ATOM 941 C C . SER A 1 116 ? -0.049 -3.694 -23.534 1.00 75.62 116 SER A C 1
ATOM 943 O O . SER A 1 116 ? 0.272 -2.542 -23.261 1.00 75.62 116 SER A O 1
ATOM 945 N N . CYS A 1 117 ? -1.036 -4.329 -22.897 1.00 77.75 117 CYS A N 1
ATOM 946 C CA . CYS A 1 117 ? -1.807 -3.727 -21.812 1.00 77.75 117 CYS A CA 1
ATOM 947 C C . CYS A 1 117 ? -0.923 -3.387 -20.602 1.00 77.75 117 CYS A C 1
ATOM 949 O O . CYS A 1 117 ? -1.068 -2.315 -20.028 1.00 77.75 117 CYS A O 1
ATOM 951 N N . TRP A 1 118 ? 0.023 -4.263 -20.243 1.00 78.00 118 TRP A N 1
ATOM 952 C CA . TRP A 1 118 ? 0.981 -4.027 -19.158 1.00 78.00 118 TRP A CA 1
ATOM 953 C C . TRP A 1 118 ? 1.902 -2.834 -19.440 1.00 78.00 118 TRP A C 1
ATOM 955 O O . TRP A 1 118 ? 2.119 -1.994 -18.573 1.00 78.00 118 TRP A O 1
ATOM 965 N N . GLN A 1 119 ? 2.412 -2.729 -20.670 1.00 75.12 119 GLN A N 1
ATOM 966 C CA . GLN A 1 119 ? 3.317 -1.653 -21.088 1.00 75.12 119 GLN A CA 1
ATOM 967 C C . GLN A 1 119 ? 2.651 -0.274 -21.120 1.00 75.12 119 GLN A C 1
ATOM 969 O O . GLN A 1 119 ? 3.331 0.725 -20.896 1.00 75.12 119 GLN A O 1
ATOM 974 N N . HIS A 1 120 ? 1.348 -0.228 -21.410 1.00 77.88 120 HIS A N 1
ATOM 975 C CA . HIS A 1 120 ? 0.544 0.997 -21.469 1.00 77.88 120 HIS A CA 1
ATOM 976 C C . HIS A 1 120 ? -0.320 1.218 -20.222 1.00 77.88 120 HIS A C 1
ATOM 978 O O . HIS A 1 120 ? -1.174 2.105 -20.215 1.00 77.88 120 HIS A O 1
ATOM 984 N N . SER A 1 121 ? -0.118 0.418 -19.174 1.00 74.31 121 SER A N 1
ATOM 985 C CA . SER A 1 121 ? -0.794 0.616 -17.898 1.00 74.31 121 SER A CA 1
ATOM 986 C C . SER A 1 121 ? -0.409 1.982 -17.314 1.00 74.31 121 SER A C 1
ATOM 988 O O . SER A 1 121 ? 0.713 2.449 -17.533 1.00 74.31 121 SER A O 1
ATOM 990 N N . PRO A 1 122 ? -1.284 2.643 -16.536 1.00 77.62 122 PRO A N 1
ATOM 991 C CA . PRO A 1 122 ? -0.902 3.85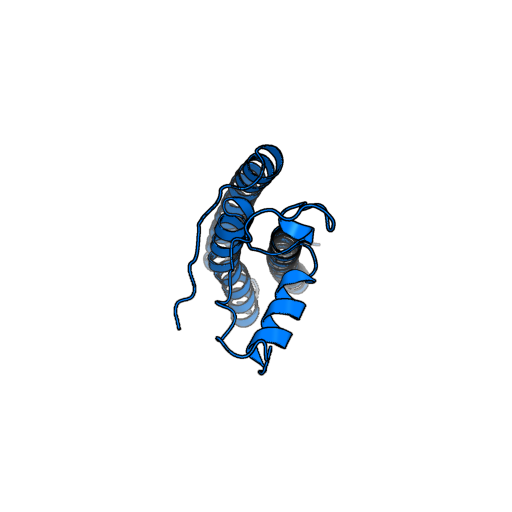2 -15.818 1.00 77.62 122 PRO A CA 1
ATOM 992 C C . PRO A 1 122 ? 0.282 3.569 -14.878 1.00 77.62 122 PRO A C 1
ATOM 994 O O . PRO A 1 122 ? 0.607 2.405 -14.619 1.00 77.62 122 PRO A O 1
ATOM 997 N N . PRO A 1 123 ? 0.954 4.607 -14.360 1.00 81.88 123 PRO A N 1
ATOM 998 C CA . PRO A 1 123 ? 2.192 4.431 -13.614 1.00 81.88 123 PRO A CA 1
ATOM 999 C C . PRO A 1 123 ? 1.942 3.609 -12.332 1.00 81.88 123 PRO A C 1
ATOM 1001 O O . PRO A 1 123 ? 1.297 4.059 -11.383 1.00 81.88 123 PRO A O 1
ATOM 1004 N N . MET A 1 124 ? 2.414 2.357 -12.352 1.00 81.50 124 MET A N 1
ATOM 1005 C CA . MET A 1 124 ? 2.067 1.315 -11.370 1.00 81.50 124 MET A CA 1
ATOM 1006 C C . MET A 1 124 ? 2.513 1.648 -9.939 1.00 81.50 124 MET A C 1
ATOM 1008 O O . MET A 1 124 ? 1.698 1.477 -9.031 1.00 81.50 124 MET A O 1
ATOM 1012 N N . PRO A 1 125 ? 3.738 2.160 -9.690 1.00 84.06 125 PRO A N 1
ATOM 1013 C CA . PRO A 1 125 ? 4.137 2.557 -8.340 1.00 84.06 125 PRO A CA 1
ATOM 1014 C C . PRO A 1 125 ? 3.178 3.595 -7.735 1.00 84.06 125 PRO A C 1
ATOM 1016 O O . PRO A 1 125 ? 2.744 3.462 -6.594 1.00 84.06 125 PRO A O 1
ATOM 1019 N N . GLN A 1 126 ? 2.778 4.593 -8.521 1.00 88.19 126 GLN A N 1
ATOM 1020 C CA . GLN A 1 126 ? 1.882 5.666 -8.103 1.00 88.19 126 GLN A CA 1
ATOM 1021 C C . GLN A 1 126 ? 0.473 5.132 -7.828 1.00 88.19 126 GLN A C 1
ATOM 1023 O O . GLN A 1 126 ? -0.137 5.515 -6.832 1.00 88.19 126 GLN A O 1
ATOM 1028 N N . GLN A 1 127 ? -0.032 4.208 -8.652 1.00 89.69 127 GLN A N 1
ATOM 1029 C CA . GLN A 1 127 ? -1.311 3.543 -8.386 1.00 89.69 127 GLN A CA 1
ATOM 1030 C C . GLN A 1 127 ? -1.282 2.747 -7.082 1.00 89.69 127 GLN A C 1
ATOM 1032 O O . GLN A 1 127 ? -2.191 2.883 -6.267 1.00 89.69 127 GLN A O 1
ATOM 1037 N N . ILE A 1 128 ? -0.235 1.947 -6.860 1.00 90.38 128 ILE A N 1
ATOM 1038 C CA . ILE A 1 128 ? -0.099 1.147 -5.638 1.00 90.38 128 ILE A CA 1
ATOM 1039 C C . ILE A 1 128 ? -0.031 2.060 -4.415 1.00 90.38 128 ILE A C 1
ATOM 1041 O O . ILE A 1 128 ? -0.705 1.793 -3.422 1.00 90.38 128 ILE A O 1
ATOM 1045 N N . HIS A 1 129 ? 0.714 3.163 -4.493 1.00 92.12 129 HIS A N 1
ATOM 1046 C CA . HIS A 1 129 ? 0.769 4.147 -3.416 1.00 92.12 129 HIS A CA 1
ATOM 1047 C C . HIS A 1 129 ? -0.622 4.725 -3.107 1.00 92.12 129 HIS A C 1
ATOM 1049 O O . HIS A 1 129 ? -1.046 4.690 -1.953 1.00 92.12 129 HIS A O 1
ATOM 1055 N N . VAL A 1 130 ? -1.375 5.168 -4.120 1.00 93.38 130 VAL A N 1
ATOM 1056 C CA . VAL A 1 130 ? -2.735 5.706 -3.930 1.00 93.38 130 VAL A CA 1
ATOM 1057 C C . VAL A 1 130 ? -3.680 4.663 -3.333 1.00 93.38 130 VAL A C 1
ATOM 1059 O O . VAL A 1 130 ? -4.411 4.970 -2.394 1.00 93.38 130 VAL A O 1
ATOM 1062 N N . VAL A 1 131 ? -3.651 3.425 -3.830 1.00 93.62 131 VAL A N 1
ATOM 1063 C CA . VAL A 1 131 ? -4.480 2.332 -3.298 1.00 93.62 131 VAL A CA 1
ATOM 1064 C C . VAL A 1 131 ? -4.130 2.051 -1.838 1.00 93.62 131 VAL A C 1
ATOM 1066 O O . VAL A 1 131 ? -5.028 1.919 -1.011 1.00 93.62 131 VAL A O 1
ATOM 1069 N N . THR A 1 132 ? -2.842 2.024 -1.495 1.00 93.38 132 THR A N 1
ATOM 1070 C CA . THR A 1 132 ? -2.397 1.779 -0.117 1.00 93.38 132 THR A CA 1
ATOM 1071 C C . THR A 1 132 ? -2.852 2.904 0.820 1.00 93.38 132 THR A C 1
ATOM 1073 O O . THR A 1 132 ? -3.388 2.633 1.896 1.00 93.38 132 THR A O 1
ATOM 1076 N N . ALA A 1 133 ? -2.720 4.163 0.391 1.00 93.88 133 ALA A N 1
ATOM 1077 C CA . ALA A 1 133 ? -3.199 5.320 1.142 1.00 93.88 133 ALA A CA 1
ATOM 1078 C C . ALA A 1 133 ? -4.726 5.289 1.333 1.00 93.88 133 ALA A C 1
ATOM 1080 O O . ALA A 1 133 ? -5.219 5.529 2.435 1.00 93.88 133 ALA A O 1
ATOM 1081 N N . LEU A 1 134 ? -5.479 4.925 0.288 1.00 95.00 134 LEU A N 1
ATOM 1082 C CA . LEU A 1 134 ? -6.933 4.782 0.352 1.00 95.00 134 LEU A CA 1
ATOM 1083 C C . LEU A 1 134 ? -7.345 3.685 1.341 1.00 95.00 134 LEU A C 1
ATOM 1085 O O . LEU A 1 134 ? -8.221 3.917 2.171 1.00 95.00 134 LEU A O 1
ATOM 1089 N N . CYS A 1 135 ? -6.703 2.513 1.295 1.00 93.38 135 CYS A N 1
ATOM 1090 C CA . CYS A 1 135 ? -6.975 1.415 2.223 1.00 93.38 135 CYS A CA 1
ATOM 1091 C C . CYS A 1 135 ? -6.779 1.843 3.683 1.00 93.38 135 CYS A C 1
ATOM 1093 O O . CYS A 1 135 ? -7.644 1.577 4.518 1.00 93.38 135 CYS A O 1
ATOM 1095 N N . GLN A 1 136 ? -5.680 2.538 3.988 1.00 93.38 136 GLN A N 1
ATOM 1096 C CA . GLN A 1 136 ? -5.414 3.037 5.340 1.00 93.38 136 GLN A CA 1
ATOM 1097 C C . GLN A 1 136 ? -6.413 4.113 5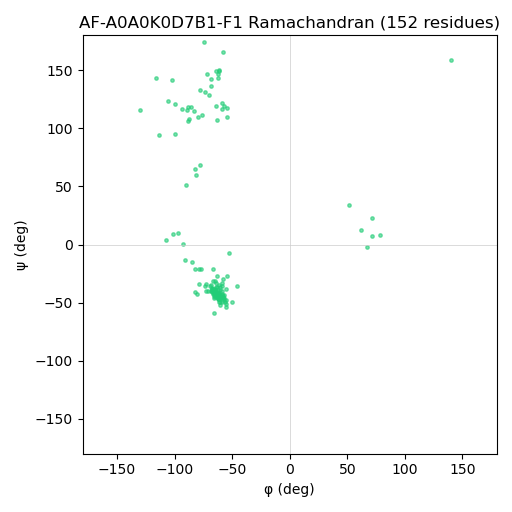.778 1.00 93.38 136 GLN A C 1
ATOM 1099 O O . GLN A 1 136 ? -6.892 4.076 6.911 1.00 93.38 136 GLN A O 1
ATOM 1104 N N . LEU A 1 137 ? -6.754 5.050 4.890 1.00 94.69 137 LEU A N 1
ATOM 1105 C CA . LEU A 1 137 ? -7.695 6.129 5.189 1.00 94.69 137 LEU A CA 1
ATOM 1106 C C . LEU A 1 137 ? -9.104 5.582 5.442 1.00 94.69 137 LEU A C 1
ATOM 1108 O O . LEU A 1 137 ? -9.734 5.928 6.439 1.00 94.69 137 LEU A O 1
ATOM 1112 N N . VAL A 1 138 ? -9.575 4.670 4.590 1.00 94.56 138 VAL A N 1
ATOM 1113 C CA . VAL A 1 138 ? -10.876 4.004 4.750 1.00 94.56 138 VAL A CA 1
ATOM 1114 C C . VAL A 1 138 ? -10.924 3.197 6.048 1.00 94.56 138 VAL A C 1
ATOM 1116 O O . VAL A 1 138 ? -11.906 3.290 6.785 1.00 94.56 138 VAL A O 1
ATOM 1119 N N . ALA A 1 139 ? -9.857 2.458 6.373 1.00 93.56 139 ALA A N 1
ATOM 1120 C CA . ALA A 1 139 ? -9.769 1.722 7.631 1.00 93.56 139 ALA A CA 1
ATOM 1121 C C . ALA A 1 139 ? -9.936 2.657 8.840 1.00 93.56 139 ALA A C 1
ATOM 1123 O O . ALA A 1 139 ? -10.757 2.397 9.722 1.00 93.56 139 ALA A O 1
ATOM 1124 N N . GLN A 1 140 ? -9.218 3.783 8.859 1.00 93.19 140 GLN A N 1
ATOM 1125 C CA . GLN A 1 140 ? -9.341 4.777 9.929 1.00 93.19 140 GLN A CA 1
ATOM 1126 C C . GLN A 1 140 ? -10.747 5.375 10.006 1.00 93.19 140 GLN A C 1
ATOM 1128 O O . GLN A 1 140 ? -11.300 5.491 11.101 1.00 93.19 140 GLN A O 1
ATOM 1133 N N . GLN A 1 141 ? -11.353 5.693 8.861 1.00 94.31 141 GLN A N 1
ATOM 1134 C CA . GLN A 1 141 ? -12.685 6.287 8.820 1.00 94.31 141 GLN A CA 1
ATOM 1135 C C . GLN A 1 141 ? -13.757 5.353 9.396 1.00 94.31 141 GLN A C 1
ATOM 1137 O O . GLN A 1 141 ? -14.652 5.818 10.104 1.00 94.31 141 GLN A O 1
ATOM 1142 N N . PHE A 1 142 ? -13.649 4.038 9.168 1.00 92.62 142 PHE A N 1
ATOM 1143 C CA . PHE A 1 142 ? -14.559 3.070 9.784 1.00 92.62 142 PHE A CA 1
ATOM 1144 C C . PHE A 1 142 ? -14.471 3.081 11.307 1.00 92.62 142 PHE A C 1
ATOM 1146 O O . PHE A 1 142 ? -15.506 3.103 11.972 1.00 92.62 142 PHE A O 1
ATOM 1153 N N . MET A 1 143 ? -13.261 3.109 11.868 1.00 92.00 143 MET A N 1
ATOM 1154 C CA . MET A 1 143 ? -13.094 3.133 13.322 1.00 92.00 143 MET A CA 1
ATOM 1155 C C . MET A 1 143 ? -13.585 4.445 13.934 1.00 92.00 143 MET A C 1
ATOM 1157 O O . MET A 1 143 ? -14.287 4.407 14.941 1.00 92.00 143 MET A O 1
ATOM 1161 N N . ILE A 1 144 ? -13.316 5.591 13.300 1.00 91.31 144 ILE A N 1
ATOM 1162 C CA . ILE A 1 144 ? -13.848 6.893 13.739 1.00 91.31 144 ILE A CA 1
ATOM 1163 C C . ILE A 1 144 ? -15.382 6.874 13.749 1.00 91.31 144 ILE A C 1
ATOM 1165 O O . ILE A 1 144 ? -15.995 7.267 14.739 1.00 91.31 144 ILE A O 1
ATOM 1169 N N . ALA A 1 145 ? -16.013 6.335 12.702 1.00 91.06 145 ALA A N 1
ATOM 1170 C CA . ALA A 1 145 ? -17.466 6.197 12.658 1.00 91.06 145 ALA A CA 1
ATOM 1171 C C . ALA A 1 145 ? -18.006 5.314 13.801 1.00 91.06 145 ALA A C 1
ATOM 1173 O O . ALA A 1 145 ? -19.060 5.612 14.366 1.00 91.06 145 ALA A O 1
ATOM 1174 N N . GLN A 1 146 ? -17.280 4.256 14.187 1.00 89.31 146 GLN A N 1
ATOM 1175 C CA . GLN A 1 146 ? -17.643 3.445 15.353 1.00 89.31 146 GLN A CA 1
ATOM 1176 C C . GLN A 1 146 ? -17.504 4.213 16.668 1.00 89.31 146 GLN A C 1
ATOM 1178 O O . GLN A 1 146 ? -18.361 4.050 17.536 1.00 89.31 146 GLN A O 1
ATOM 1183 N N . PHE A 1 147 ? -16.481 5.055 16.818 1.00 87.88 147 PHE A N 1
ATOM 1184 C CA . PHE A 1 147 ? -16.325 5.898 18.004 1.00 87.88 147 PHE A CA 1
ATOM 1185 C C . PHE A 1 147 ? -17.472 6.899 18.153 1.00 87.88 147 PHE A C 1
ATOM 1187 O O . PHE A 1 147 ? -18.037 7.001 19.242 1.00 87.88 147 PHE A O 1
ATOM 1194 N N . CYS A 1 148 ? -17.882 7.558 17.066 1.00 87.62 148 CYS A N 1
ATOM 1195 C CA . CYS A 1 148 ? -19.046 8.447 17.077 1.00 87.62 148 CYS A CA 1
ATOM 1196 C C . CYS A 1 148 ? -20.337 7.684 17.407 1.00 87.62 148 CYS A C 1
ATOM 1198 O O . CYS A 1 148 ? -21.121 8.121 18.242 1.00 87.62 148 CYS A O 1
ATOM 1200 N N . ARG A 1 149 ? -20.545 6.499 16.811 1.00 85.88 149 ARG A N 1
ATOM 1201 C CA . ARG A 1 149 ? -21.753 5.688 17.050 1.00 85.88 149 ARG A CA 1
ATOM 1202 C C . ARG A 1 149 ? -21.910 5.253 18.509 1.00 85.88 149 ARG A C 1
ATOM 1204 O O . ARG A 1 149 ? -23.034 5.150 18.985 1.00 85.88 149 ARG A O 1
ATOM 1211 N N . HIS A 1 150 ? -20.804 4.983 19.197 1.00 84.38 150 HIS A N 1
ATOM 1212 C CA . HIS A 1 150 ? -20.807 4.544 20.596 1.00 84.38 150 HIS A CA 1
ATOM 1213 C C . HIS A 1 150 ? -20.569 5.691 21.592 1.00 84.38 150 HIS A C 1
ATOM 1215 O O . HIS A 1 150 ? -20.367 5.427 22.775 1.00 84.38 150 HIS A O 1
ATOM 1221 N N . GLY A 1 151 ? -20.598 6.951 21.137 1.00 78.75 151 GLY A N 1
ATOM 1222 C CA . GLY A 1 151 ? -20.533 8.128 22.009 1.00 78.75 151 GLY A CA 1
ATOM 1223 C C . GLY A 1 151 ? -19.168 8.377 22.657 1.00 78.75 151 GLY A C 1
ATOM 1224 O O . GLY A 1 151 ? -19.092 9.031 23.690 1.00 78.75 151 GLY A O 1
ATOM 1225 N N . PHE A 1 152 ? -18.084 7.856 22.077 1.00 76.31 152 PHE A N 1
ATOM 1226 C CA . PHE A 1 152 ? -16.722 8.164 22.534 1.00 76.31 152 PHE A CA 1
ATOM 1227 C C . PHE A 1 152 ? -16.234 9.545 22.085 1.00 76.31 152 PHE A C 1
ATOM 1229 O O . PHE A 1 152 ? -15.289 10.080 22.658 1.00 76.31 152 PHE A O 1
ATOM 1236 N N . VAL A 1 153 ? -16.853 10.096 21.042 1.00 67.62 153 VAL A N 1
ATOM 1237 C CA . VAL A 1 153 ? -16.554 11.411 20.472 1.00 67.62 153 VAL A CA 1
ATOM 1238 C C . VAL A 1 153 ? -17.888 12.145 20.356 1.00 67.62 153 VAL A C 1
ATOM 1240 O O . VAL A 1 153 ? -18.767 11.661 19.641 1.00 67.62 153 VAL A O 1
ATOM 1243 N N . ASN A 1 154 ? -18.038 13.249 21.097 1.00 52.94 154 ASN A N 1
ATOM 1244 C CA . ASN A 1 154 ? -19.149 14.202 20.967 1.00 52.94 154 ASN A CA 1
ATOM 1245 C C . ASN A 1 154 ? -18.848 15.217 19.865 1.00 52.94 154 ASN A C 1
ATOM 1247 O O . ASN A 1 154 ? -17.683 15.675 19.814 1.00 52.94 154 ASN A O 1
#

Secondary structure (DSSP, 8-state):
--EEE---BPPHHHHHHHHHHHHHHHHHHHHHHHHHHHHHHS--GGG---HHHHHHHHHHHHHHHHHHHHHHHHHHB--S-HHHHT--TT-----SEEEPPPTT----SHHHHHHHHHHTS--HHHHHHHHHHHHHHHHHHHHHHHHHHTTS--

Sequence (154 aa):
MGCAFRARLNQICSIWYTVLILCIQSYLLYLGFERYKLYTEMKWPTGGYPHVWLTIYITLYAVCIPLSLLFFSFGFFKSGNIAGDNEKLADREDRVIELSANRRGQKSGCLHTVKSCWQHSPPMPQQIHVVTALCQLVAQQFMIAQFCRHGFVN

InterPro domains:
  IPR053291 Ommatidial differentiation-associated protein [PTHR21579] (3-154)

Solvent-accessible surface area (backbone atoms only — not comparable to full-atom values): 8820 Å² total; per-residue (Å²): 140,67,75,55,77,54,90,39,74,43,57,71,69,49,34,50,50,40,51,54,50,49,54,52,50,52,50,53,48,51,54,50,52,54,49,49,52,51,62,70,71,50,85,54,71,92,76,65,68,61,61,69,61,53,50,53,31,51,51,36,55,55,54,38,53,64,49,50,55,50,32,49,50,47,22,44,28,49,69,56,23,39,60,55,59,70,55,57,94,85,60,86,66,86,59,37,73,43,74,70,77,53,100,77,78,67,89,78,56,71,66,57,56,53,47,53,50,49,32,68,34,73,37,54,41,61,51,46,50,52,52,42,52,48,35,50,51,52,31,51,50,53,53,53,52,50,34,47,73,68,65,76,49,134

pLDDT: mean 80.13, std 15.27, range [43.12, 95.56]

Foldseek 3Di:
DDWQQDWDFADPVLLVVLVVLLVVLVVLLVVLVVVLVVLVPDDFPPPPNPVVLSVLLVVLSVVLVVLNVVLNVVSTTPPLACQQRVPDPPDPPDGSTDDPQDPPNDPDDPVSVVSVCRNPPHNSSVVSSVSSVVSNVVSVVSVVVVCVVRVVDD

Mean predicted aligned error: 9.32 Å

Radius of gyration: 21.56 Å; Cα contacts (8 Å, |Δi|>4): 136; chains: 1; bounding box: 40×34×65 Å

Organism: Angiostrongylus cantonensis (NCBI:txid6313)